Protein AF-A0A922M5Q5-F1 (afdb_monomer)

Nearest PDB structures (foldseek):
  3i3n-assembly1_A  TM=7.443E-01  e=2.741E-02  Homo sapiens
  9ety-assembly1_A  TM=7.784E-01  e=6.709E-02  Homo sapiens
  9etx-assembly1_A  TM=7.759E-01  e=7.559E-02  Homo sapiens
  9etx-assembly1_B  TM=7.166E-01  e=4.690E-02  Homo sapiens
  9ety-assembly1_B  TM=7.156E-01  e=5.954E-02  Homo sapiens

Radius of gyration: 12.31 Å; Cα contacts (8 Å, |Δi|>4): 49; chains: 1; bounding box: 31×20×33 Å

pLDDT: mean 85.25, std 10.76, range [40.44, 93.94]

Sequence (76 aa):
MPHVQVETFRLFIQYVYTGKLLLQDSGVFEMMTLAADLGVEDLRSACEDHVTSTLSVESACTLLAAAMEIQDRPGK

Solvent-accessible surface area (backbone atoms only — not comparable to full-atom values): 4617 Å² total; per-residue (Å²): 123,95,85,61,55,69,66,58,55,51,49,49,53,46,22,76,76,66,78,51,76,91,81,51,86,92,46,39,63,61,49,29,51,52,20,58,77,71,68,39,60,71,60,25,50,52,38,53,53,48,52,63,73,60,60,40,89,84,39,42,66,58,54,50,51,57,53,48,56,60,70,65,55,67,95,119

Organism: Spodoptera exigua (NCBI:txid7107)

Secondary structure (DSSP, 8-state):
-TTS-HHHHHHHHHHHHHS-----TTTHHHHHHHHHHTT-HHHHHHHHHHHHHH--TTTHHHHHHHHHHHHHS---

InterPro domains:
  IPR000210 BTB/POZ domain [PF00651] (2-53)
  IPR011333 SKP1/BTB/POZ domain superfamily [G3DSA:3.30.710.10] (1-73)
  IPR011333 SKP1/BTB/POZ domain superfamily [SSF54695] (1-53)
  IPR051481 BTB/POZ domain-containing protein and Galectin-3-binding [PTHR24410] (2-65)

Mean predicted aligned error: 5.15 Å

Structure (mmCIF, N/CA/C/O backbone):
data_AF-A0A922M5Q5-F1
#
_entry.id   AF-A0A922M5Q5-F1
#
loop_
_atom_site.group_PDB
_atom_site.id
_atom_site.type_symbol
_atom_site.label_atom_id
_atom_site.label_alt_id
_atom_site.label_comp_id
_atom_site.label_asym_id
_atom_site.label_entity_id
_atom_site.label_seq_id
_atom_site.pdbx_PDB_ins_code
_atom_site.Cartn_x
_atom_site.Cartn_y
_atom_site.Cartn_z
_atom_site.occupancy
_atom_site.B_iso_or_equiv
_atom_site.auth_seq_id
_atom_site.auth_comp_id
_atom_site.auth_asym_id
_atom_site.auth_atom_id
_atom_site.pdbx_PDB_model_num
ATOM 1 N N . MET A 1 1 ? -16.216 -8.613 4.300 1.00 59.53 1 MET A N 1
ATOM 2 C CA . MET A 1 1 ? -15.445 -8.315 3.078 1.00 59.53 1 MET A CA 1
ATOM 3 C C . MET A 1 1 ? -15.014 -9.631 2.439 1.00 59.53 1 MET A C 1
ATOM 5 O O . MET A 1 1 ? -14.004 -10.179 2.853 1.00 59.53 1 MET A O 1
ATOM 9 N N . PRO A 1 2 ? -15.810 -10.208 1.524 1.00 57.72 2 PRO A N 1
ATOM 10 C CA . PRO A 1 2 ? -15.502 -11.505 0.904 1.00 57.72 2 PRO A CA 1
ATOM 11 C C . PRO A 1 2 ? -14.372 -11.460 -0.147 1.00 57.72 2 PRO A C 1
ATOM 13 O O . PRO A 1 2 ? -13.941 -12.507 -0.612 1.00 57.72 2 PRO A O 1
ATOM 16 N N . HIS A 1 3 ? -13.889 -10.267 -0.513 1.00 66.50 3 HIS A N 1
ATOM 17 C CA . HIS A 1 3 ? -12.936 -10.023 -1.609 1.00 66.50 3 HIS A CA 1
ATOM 18 C C . HIS A 1 3 ? -11.483 -9.788 -1.163 1.00 66.50 3 HIS A C 1
ATOM 20 O O . HIS A 1 3 ? -10.594 -9.744 -2.014 1.00 66.50 3 HIS A O 1
ATOM 26 N N . VAL A 1 4 ? -11.242 -9.647 0.144 1.00 74.56 4 VAL A N 1
ATOM 27 C CA . VAL A 1 4 ? -9.913 -9.392 0.718 1.00 74.56 4 VAL A CA 1
ATOM 28 C C . VAL A 1 4 ? -9.295 -10.718 1.134 1.00 74.56 4 VAL A C 1
ATOM 30 O O . VAL A 1 4 ? -9.920 -11.489 1.869 1.00 74.56 4 VAL A O 1
ATOM 33 N N . GLN A 1 5 ? -8.068 -10.987 0.695 1.00 82.25 5 GLN A N 1
ATOM 34 C CA . GLN A 1 5 ? -7.339 -12.161 1.165 1.00 82.25 5 GLN A CA 1
ATOM 35 C C . GLN A 1 5 ? -7.152 -12.116 2.688 1.00 82.25 5 GLN A C 1
ATOM 37 O O . GLN A 1 5 ? -6.815 -11.084 3.272 1.00 82.25 5 GLN A O 1
ATOM 42 N N . VAL A 1 6 ? -7.353 -13.264 3.342 1.00 85.94 6 VAL A N 1
ATOM 43 C CA . VAL A 1 6 ? -7.266 -13.384 4.808 1.00 85.94 6 VAL A CA 1
ATOM 44 C C . VAL A 1 6 ? -5.900 -12.919 5.319 1.00 85.94 6 VAL A C 1
ATOM 46 O O . VAL A 1 6 ? -5.824 -12.237 6.340 1.00 85.94 6 VAL A O 1
ATOM 49 N N . GLU A 1 7 ? -4.834 -13.222 4.578 1.00 86.81 7 GLU A N 1
ATOM 50 C CA . GLU A 1 7 ? -3.472 -12.813 4.918 1.00 86.81 7 GLU A CA 1
ATOM 51 C C . GLU A 1 7 ? -3.286 -11.289 4.848 1.00 86.81 7 GLU A C 1
ATOM 53 O O . GLU A 1 7 ? -2.706 -10.704 5.764 1.00 86.81 7 GLU A O 1
ATOM 58 N N . THR A 1 8 ? -3.851 -10.626 3.834 1.00 88.06 8 THR A N 1
ATOM 59 C CA . THR A 1 8 ? -3.829 -9.160 3.691 1.00 88.06 8 THR A CA 1
ATOM 60 C C . THR A 1 8 ? -4.576 -8.488 4.840 1.00 88.06 8 THR A C 1
ATOM 62 O O . THR A 1 8 ? -4.055 -7.566 5.469 1.00 88.06 8 THR A O 1
ATOM 65 N N . PHE A 1 9 ? -5.756 -9.001 5.200 1.00 89.75 9 PHE A N 1
ATOM 66 C CA . PHE A 1 9 ? -6.508 -8.483 6.344 1.00 89.75 9 PHE A CA 1
ATOM 67 C C . PHE A 1 9 ? -5.761 -8.692 7.667 1.00 89.75 9 PHE A C 1
ATOM 69 O O . PHE A 1 9 ? -5.729 -7.814 8.528 1.00 89.75 9 PHE A O 1
ATOM 76 N N . ARG A 1 10 ? -5.103 -9.840 7.835 1.00 90.75 10 ARG A N 1
ATOM 77 C CA . ARG A 1 10 ? -4.294 -10.128 9.022 1.00 90.75 10 ARG A CA 1
ATOM 78 C C . ARG A 1 10 ? -3.103 -9.172 9.150 1.00 90.75 10 ARG A C 1
ATOM 80 O O . ARG A 1 10 ? -2.844 -8.685 10.251 1.00 90.75 10 ARG A O 1
ATOM 87 N N . LEU A 1 11 ? -2.415 -8.876 8.047 1.00 90.94 11 LEU A N 1
ATOM 88 C CA . LEU A 1 11 ? -1.332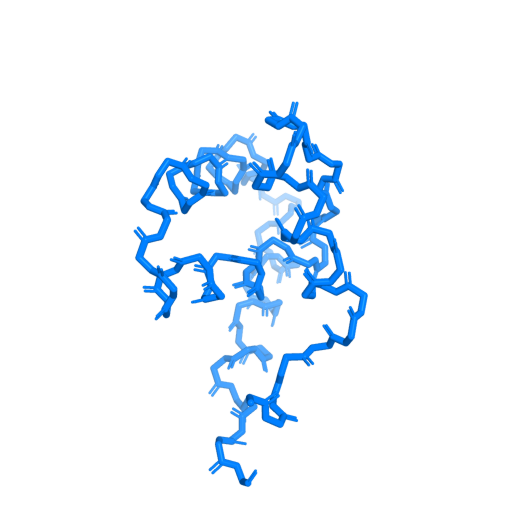 -7.886 7.995 1.00 90.94 11 LEU A CA 1
ATOM 89 C C . LEU A 1 11 ? -1.833 -6.478 8.333 1.00 90.94 11 LEU A C 1
ATOM 91 O O . LEU A 1 11 ? -1.177 -5.762 9.088 1.00 90.94 11 LEU A O 1
ATOM 95 N N . PHE A 1 12 ? -3.015 -6.107 7.842 1.00 91.81 12 PHE A N 1
ATOM 96 C CA . PHE A 1 12 ? -3.655 -4.840 8.184 1.00 91.81 12 PHE A CA 1
ATOM 97 C C . PHE A 1 12 ? -3.916 -4.726 9.690 1.00 91.81 12 PHE A C 1
ATOM 99 O O . PHE A 1 12 ? -3.520 -3.745 10.317 1.00 91.81 12 PHE A O 1
ATOM 106 N N . ILE A 1 13 ? -4.508 -5.753 10.308 1.00 92.69 13 ILE A N 1
ATOM 107 C CA . ILE A 1 13 ? -4.737 -5.768 11.760 1.00 92.69 13 ILE A CA 1
ATOM 108 C C . ILE A 1 13 ? -3.407 -5.670 12.516 1.00 92.69 13 ILE A C 1
ATOM 110 O O . ILE A 1 13 ? -3.290 -4.895 13.464 1.00 92.69 13 ILE A O 1
A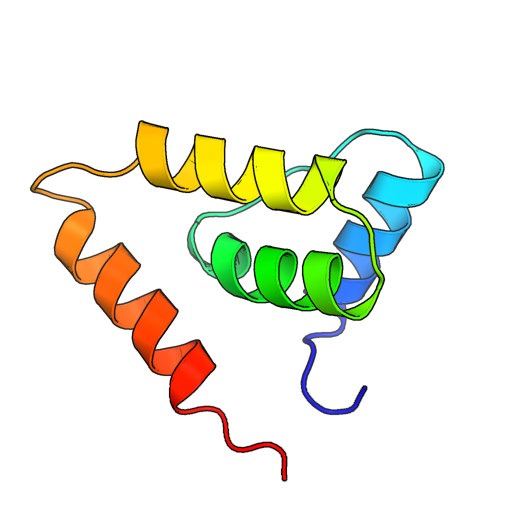TOM 114 N N . GLN A 1 14 ? -2.373 -6.394 12.082 1.00 92.50 14 GLN A N 1
ATOM 115 C CA . GLN A 1 14 ? -1.045 -6.279 12.683 1.00 92.50 14 GLN A CA 1
ATOM 116 C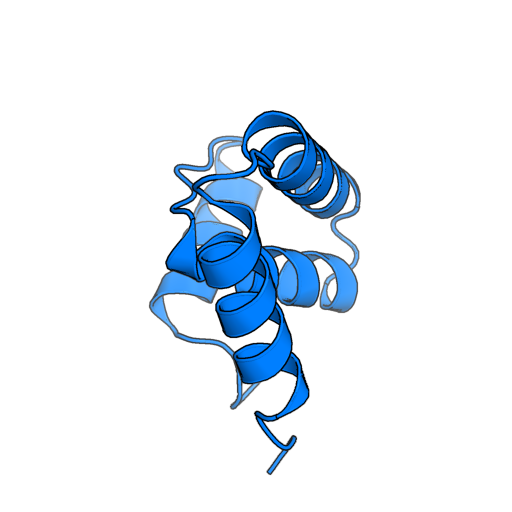 C . GLN A 1 14 ? -0.509 -4.844 12.607 1.00 92.50 14 GLN A C 1
ATOM 118 O O . GLN A 1 14 ? 0.016 -4.347 13.607 1.00 92.50 14 GLN A O 1
ATOM 123 N N . TYR A 1 15 ? -0.669 -4.161 11.474 1.00 92.75 15 TYR A N 1
ATOM 124 C CA . TYR A 1 15 ? -0.288 -2.758 11.341 1.00 92.75 15 TYR A CA 1
ATOM 125 C C . TYR A 1 15 ? -1.067 -1.864 12.311 1.00 92.75 15 TYR A C 1
ATOM 127 O O . TYR A 1 15 ? -0.442 -1.108 13.050 1.00 92.75 15 TYR A O 1
ATOM 135 N N . VAL A 1 16 ? -2.391 -2.008 12.404 1.00 91.62 16 VAL A N 1
ATOM 136 C CA . VAL A 1 16 ? -3.232 -1.204 13.314 1.00 91.62 16 VAL A CA 1
ATOM 137 C C . VAL A 1 16 ? -2.778 -1.321 14.774 1.00 91.62 16 VAL A C 1
ATOM 139 O O . VAL A 1 16 ? -2.756 -0.328 15.496 1.00 91.62 16 VAL A O 1
ATOM 142 N N . TYR A 1 17 ? -2.380 -2.516 15.217 1.00 93.75 17 TYR A N 1
ATOM 143 C CA . TYR A 1 17 ? -1.974 -2.739 16.610 1.00 93.75 17 TYR A CA 1
ATOM 144 C C . TYR A 1 17 ? -0.490 -2.477 16.897 1.00 93.75 17 TYR A C 1
ATOM 146 O O . TYR A 1 17 ? -0.127 -2.293 18.058 1.00 93.75 17 TYR A O 1
ATOM 154 N N . THR A 1 18 ? 0.384 -2.493 15.887 1.00 93.38 18 THR A N 1
ATOM 155 C CA . THR A 1 18 ? 1.845 -2.410 16.099 1.00 93.38 18 THR A CA 1
ATOM 156 C C . THR A 1 18 ? 2.512 -1.209 15.438 1.00 93.38 18 THR A C 1
ATOM 158 O O . THR A 1 18 ? 3.669 -0.919 15.747 1.00 93.38 18 THR A O 1
ATOM 161 N N . GLY A 1 19 ? 1.827 -0.543 14.509 1.00 89.94 19 GLY A N 1
ATOM 162 C CA . GLY A 1 19 ? 2.386 0.480 13.625 1.00 89.94 19 GLY A CA 1
ATOM 163 C C . GLY A 1 19 ? 3.411 -0.055 12.620 1.00 89.94 19 GLY A C 1
ATOM 164 O O . GLY A 1 19 ? 4.097 0.732 11.974 1.00 89.94 19 GLY A O 1
ATOM 165 N N . LYS A 1 20 ? 3.572 -1.381 12.500 1.00 86.44 20 LYS A N 1
ATOM 166 C CA . LYS A 1 20 ? 4.567 -2.019 11.628 1.00 86.44 20 LYS A CA 1
ATOM 167 C C . LYS A 1 20 ? 3.885 -2.860 10.564 1.00 86.44 20 LYS A C 1
ATOM 169 O O . LYS A 1 20 ? 3.018 -3.673 10.873 1.00 86.44 20 LYS A O 1
ATOM 174 N N . LEU A 1 21 ? 4.344 -2.712 9.328 1.00 86.25 21 LEU A N 1
ATOM 175 C CA . LEU A 1 21 ? 3.879 -3.489 8.190 1.00 86.25 21 LEU A CA 1
ATOM 176 C C . LEU A 1 21 ? 5.073 -3.972 7.376 1.00 86.25 21 LEU A C 1
ATOM 178 O O . LEU A 1 21 ? 5.957 -3.186 7.045 1.00 86.25 21 LEU A O 1
ATOM 182 N N . LEU A 1 22 ? 5.077 -5.261 7.046 1.00 83.94 22 LEU A N 1
ATOM 183 C CA . LEU A 1 22 ? 5.970 -5.812 6.038 1.00 83.94 22 LEU A CA 1
ATOM 184 C C . LEU A 1 22 ? 5.138 -6.066 4.786 1.00 83.94 22 LEU A C 1
ATOM 186 O O . LEU A 1 22 ? 4.400 -7.048 4.718 1.00 83.94 22 LEU A O 1
ATOM 190 N N . LEU A 1 23 ? 5.212 -5.136 3.839 1.00 80.19 23 LEU A N 1
ATOM 191 C CA . LEU A 1 23 ? 4.417 -5.180 2.623 1.00 80.19 23 LEU A CA 1
ATOM 192 C C . LEU A 1 23 ? 5.226 -5.808 1.491 1.00 80.19 23 LEU A C 1
ATOM 194 O O . LEU A 1 23 ? 6.390 -5.468 1.292 1.00 80.19 23 LEU A O 1
ATOM 198 N N . GLN A 1 24 ? 4.607 -6.738 0.770 1.00 77.75 24 GLN A N 1
ATOM 199 C CA . GLN A 1 24 ? 5.163 -7.303 -0.457 1.00 77.75 24 GLN A CA 1
ATOM 200 C C . GLN A 1 24 ? 4.541 -6.612 -1.669 1.00 77.75 24 GLN A C 1
ATOM 202 O O . GLN A 1 24 ? 3.362 -6.253 -1.637 1.00 77.75 24 GLN A O 1
ATOM 207 N N . ASP A 1 25 ? 5.305 -6.498 -2.754 1.00 75.25 25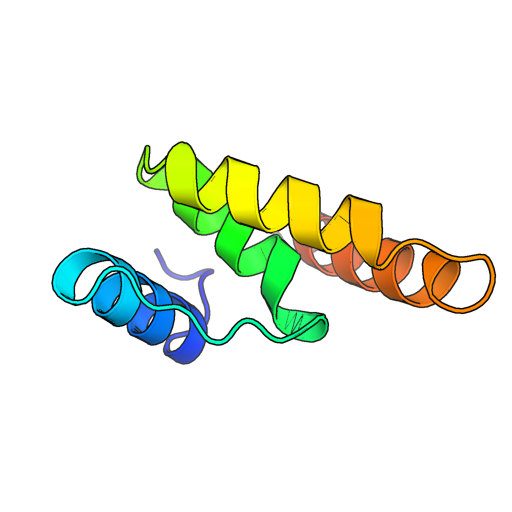 ASP A N 1
ATOM 208 C CA . ASP A 1 25 ? 4.863 -5.824 -3.983 1.00 75.25 25 ASP A CA 1
ATOM 209 C C . ASP A 1 25 ? 3.592 -6.449 -4.576 1.00 75.25 25 ASP A C 1
ATOM 211 O O . ASP A 1 25 ? 2.754 -5.748 -5.132 1.00 75.25 25 ASP A O 1
ATOM 215 N N . SER A 1 26 ? 3.389 -7.757 -4.396 1.00 74.88 26 SER A N 1
ATOM 216 C CA . SER A 1 26 ? 2.186 -8.460 -4.856 1.00 74.88 26 SER A CA 1
ATOM 217 C C . SER A 1 26 ? 0.915 -8.095 -4.080 1.00 74.88 26 SER A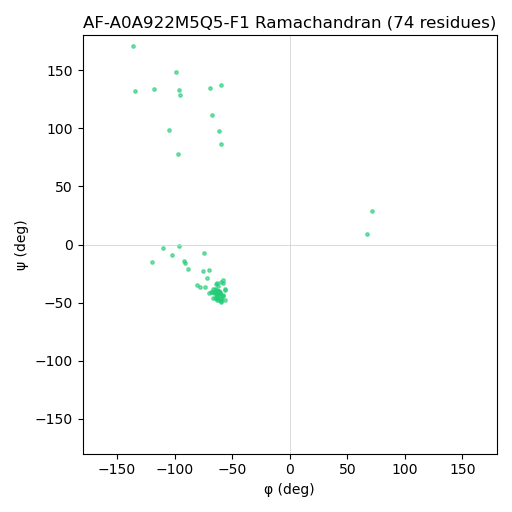 C 1
ATOM 219 O O . SER A 1 26 ? -0.183 -8.300 -4.585 1.00 74.88 26 SER A O 1
ATOM 221 N N . GLY A 1 27 ? 1.045 -7.586 -2.851 1.00 82.19 27 GLY A N 1
ATOM 222 C CA . GLY A 1 27 ? -0.077 -7.267 -1.959 1.00 82.19 27 GLY A CA 1
ATOM 223 C C . GLY A 1 27 ? -0.300 -5.770 -1.734 1.00 82.19 27 GLY A C 1
ATOM 224 O O . GLY A 1 27 ? -1.250 -5.404 -1.044 1.00 82.19 27 GLY A O 1
ATOM 225 N N . VAL A 1 28 ? 0.552 -4.899 -2.292 1.00 89.62 28 VAL A N 1
ATOM 226 C CA . VAL A 1 28 ? 0.522 -3.446 -2.031 1.00 89.62 28 VAL A CA 1
ATOM 227 C C . VAL A 1 28 ? -0.806 -2.808 -2.418 1.00 89.62 28 VAL A C 1
ATOM 229 O O . VAL A 1 28 ? -1.376 -2.043 -1.650 1.00 89.62 28 VAL A O 1
ATOM 232 N N . PHE A 1 29 ? -1.336 -3.168 -3.581 1.00 89.88 29 PHE A N 1
ATOM 233 C CA . PHE A 1 29 ? -2.573 -2.600 -4.096 1.00 89.88 29 PHE A CA 1
ATOM 234 C C . PHE A 1 29 ? -3.804 -3.129 -3.345 1.00 89.88 29 PHE A C 1
ATOM 236 O O . PHE A 1 29 ? -4.726 -2.367 -3.079 1.00 89.88 29 PHE A O 1
ATOM 243 N N . GLU A 1 30 ? -3.810 -4.402 -2.933 1.00 89.62 30 GLU A N 1
ATOM 244 C CA . GLU A 1 30 ? -4.911 -4.952 -2.129 1.00 89.62 30 GLU A CA 1
ATOM 245 C C . GLU A 1 30 ? -4.930 -4.320 -0.730 1.00 89.62 30 GLU A C 1
ATOM 247 O O . GLU A 1 30 ? -5.990 -3.949 -0.227 1.00 89.62 30 GLU A O 1
ATOM 252 N N . MET A 1 31 ? 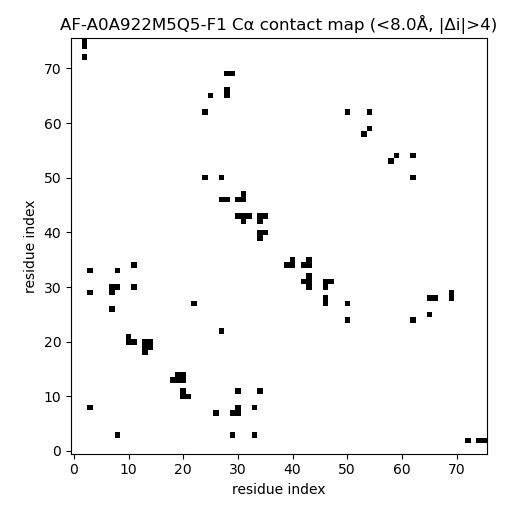-3.750 -4.126 -0.128 1.00 91.12 31 MET A N 1
ATOM 253 C CA . MET A 1 31 ? -3.596 -3.387 1.125 1.00 91.12 31 MET A CA 1
ATOM 254 C C . MET A 1 31 ? -4.037 -1.926 0.979 1.00 91.12 31 MET A C 1
ATOM 256 O O . MET A 1 31 ? -4.699 -1.400 1.869 1.00 91.12 31 MET A O 1
ATOM 260 N N . MET A 1 32 ? -3.712 -1.282 -0.143 1.00 90.88 32 MET A N 1
ATOM 261 C CA . MET A 1 32 ? -4.112 0.095 -0.438 1.00 90.88 32 MET A CA 1
ATOM 262 C C . MET A 1 32 ? -5.636 0.234 -0.543 1.00 90.88 32 MET A C 1
ATOM 264 O O . MET A 1 32 ? -6.202 1.150 0.052 1.00 90.88 32 MET A O 1
ATOM 268 N N . THR A 1 33 ? -6.313 -0.690 -1.233 1.00 89.25 33 THR A N 1
ATOM 269 C CA . THR A 1 33 ? -7.784 -0.724 -1.294 1.00 89.25 33 THR A CA 1
ATOM 270 C C . THR A 1 33 ? -8.392 -0.965 0.084 1.00 89.25 33 THR A C 1
ATOM 272 O O . THR A 1 33 ? -9.286 -0.231 0.492 1.00 89.25 33 THR A O 1
ATOM 275 N N . LEU A 1 34 ? -7.864 -1.927 0.846 1.00 90.88 34 LEU A N 1
ATOM 276 C CA . LEU A 1 34 ? -8.335 -2.210 2.202 1.00 90.88 34 LEU A CA 1
ATOM 277 C C . LEU A 1 34 ? -8.166 -1.005 3.142 1.00 90.88 34 LEU A C 1
ATOM 279 O O . LEU A 1 34 ? -9.052 -0.712 3.944 1.00 90.88 34 LEU A O 1
ATOM 283 N N . ALA A 1 35 ? -7.034 -0.306 3.046 1.00 91.88 35 ALA A N 1
ATOM 284 C CA . ALA A 1 35 ? -6.760 0.895 3.822 1.00 91.88 35 ALA A CA 1
ATOM 285 C C . ALA A 1 35 ? -7.749 2.018 3.485 1.00 91.88 35 ALA A C 1
ATOM 287 O O . ALA A 1 35 ? -8.251 2.663 4.403 1.00 91.88 35 ALA A O 1
ATOM 288 N N . ALA A 1 36 ? -8.079 2.199 2.202 1.00 90.38 36 ALA A N 1
ATOM 289 C CA . ALA A 1 36 ? -9.092 3.155 1.761 1.00 90.38 36 ALA A CA 1
ATOM 290 C C . ALA A 1 36 ? -10.500 2.781 2.268 1.00 90.38 36 ALA A C 1
ATOM 292 O O . ALA A 1 36 ? -11.197 3.627 2.827 1.00 90.38 36 ALA A O 1
ATOM 293 N N . ASP A 1 37 ? -10.897 1.510 2.149 1.00 90.38 37 ASP A N 1
ATOM 294 C CA . ASP A 1 37 ? -12.216 1.020 2.581 1.00 90.38 37 ASP A CA 1
ATOM 295 C C . ASP A 1 37 ? -12.438 1.163 4.094 1.00 90.38 37 ASP A C 1
ATOM 297 O O . ASP A 1 37 ? -13.563 1.373 4.554 1.00 90.38 37 ASP A O 1
ATOM 301 N N . LEU A 1 38 ? -11.367 1.030 4.880 1.00 90.81 38 LEU A N 1
ATOM 302 C CA . LEU A 1 38 ? -11.396 1.128 6.341 1.00 90.81 38 LEU A CA 1
ATOM 303 C C . LEU A 1 38 ? -11.012 2.521 6.868 1.00 90.81 38 LEU A C 1
ATOM 305 O O . LEU A 1 38 ? -11.046 2.732 8.081 1.00 90.81 38 LEU A O 1
ATOM 309 N N . GLY A 1 39 ? -10.676 3.468 5.986 1.00 91.88 39 GLY A N 1
ATOM 310 C CA . GLY A 1 39 ? -10.359 4.856 6.336 1.00 91.88 39 GLY A CA 1
ATOM 311 C C . GLY A 1 39 ? -9.018 5.054 7.052 1.00 91.88 39 GLY A C 1
ATOM 312 O O . GLY A 1 39 ? -8.886 5.972 7.861 1.00 91.88 39 GLY A O 1
ATOM 313 N N . VAL A 1 40 ? -8.027 4.195 6.795 1.00 93.94 40 VAL A N 1
ATOM 314 C CA . VAL A 1 40 ? -6.666 4.303 7.351 1.00 93.94 40 VAL A CA 1
ATOM 315 C C . VAL A 1 40 ? -5.748 4.986 6.335 1.00 93.94 40 VAL A C 1
ATOM 317 O O . VAL A 1 40 ? -4.953 4.343 5.648 1.00 93.94 40 VAL A O 1
ATOM 320 N N . GLU A 1 41 ? -5.859 6.311 6.240 1.00 92.06 41 GLU A N 1
ATOM 321 C CA . GLU A 1 41 ? -5.160 7.102 5.215 1.00 92.06 41 GLU A CA 1
ATOM 322 C C . GLU A 1 41 ? -3.629 7.057 5.338 1.00 92.06 41 GLU A C 1
ATOM 324 O O . GLU A 1 41 ? -2.947 7.031 4.318 1.00 92.06 41 GLU A O 1
ATOM 329 N N . ASP A 1 42 ? -3.074 6.973 6.553 1.00 91.62 42 ASP A N 1
ATOM 330 C CA . ASP A 1 42 ? -1.617 6.877 6.750 1.00 91.62 42 ASP A CA 1
ATOM 331 C C . ASP A 1 42 ? -1.039 5.624 6.076 1.00 91.62 42 ASP A C 1
ATOM 333 O O . ASP A 1 42 ? 0.013 5.660 5.435 1.00 91.62 42 ASP A O 1
ATOM 337 N N . LEU A 1 43 ? -1.761 4.505 6.181 1.00 91.44 43 LEU A N 1
ATOM 338 C CA . LEU A 1 43 ? -1.381 3.248 5.549 1.00 91.44 43 LEU A CA 1
ATOM 339 C C . LEU A 1 43 ? -1.522 3.327 4.029 1.00 91.44 43 LEU A C 1
ATOM 341 O O . LEU A 1 43 ? -0.655 2.842 3.301 1.00 91.44 43 LEU A O 1
ATOM 345 N N . ARG A 1 44 ? -2.601 3.950 3.551 1.00 91.88 44 ARG A N 1
ATOM 346 C CA . ARG A 1 44 ? -2.813 4.179 2.123 1.00 91.88 44 ARG A CA 1
ATOM 347 C C . ARG A 1 44 ? -1.675 5.018 1.530 1.00 91.88 44 ARG A C 1
ATOM 349 O O . ARG A 1 44 ? -1.077 4.590 0.546 1.00 91.88 44 ARG A O 1
ATOM 356 N N . SER A 1 45 ? -1.324 6.137 2.165 1.00 92.38 45 SER A N 1
ATOM 357 C CA . SER A 1 45 ? -0.205 6.999 1.761 1.00 92.38 45 SER A CA 1
ATOM 358 C C . SER A 1 45 ? 1.117 6.233 1.743 1.00 92.38 45 SER A C 1
ATOM 360 O O . SER A 1 45 ? 1.856 6.309 0.768 1.00 92.38 45 SER A O 1
ATOM 362 N N . ALA A 1 46 ? 1.392 5.419 2.767 1.00 90.81 46 ALA A N 1
ATOM 363 C CA . ALA A 1 46 ? 2.603 4.602 2.808 1.00 90.81 46 ALA A CA 1
ATOM 364 C C . ALA A 1 46 ? 2.668 3.580 1.656 1.00 90.81 46 ALA A C 1
ATOM 366 O O . ALA A 1 46 ? 3.744 3.318 1.115 1.00 90.81 46 ALA A O 1
ATOM 367 N N . CYS A 1 47 ? 1.526 3.013 1.252 1.00 91.88 47 CYS A N 1
ATOM 368 C CA . CYS A 1 47 ? 1.456 2.141 0.080 1.00 91.88 47 CYS A CA 1
ATOM 369 C C . CYS A 1 47 ? 1.721 2.922 -1.220 1.00 91.88 47 CYS A C 1
ATOM 371 O O . CYS A 1 47 ? 2.434 2.423 -2.088 1.00 91.88 47 CYS A O 1
ATOM 373 N N . GLU A 1 48 ? 1.183 4.138 -1.361 1.00 91.06 48 GLU A N 1
ATOM 374 C CA . GLU A 1 48 ? 1.417 5.004 -2.528 1.00 91.06 48 GLU A CA 1
ATOM 375 C C . GLU A 1 48 ? 2.894 5.419 -2.641 1.00 91.06 48 GLU A C 1
ATOM 377 O O . GLU A 1 48 ? 3.480 5.344 -3.728 1.00 91.06 48 GLU A O 1
ATOM 382 N N . ASP A 1 49 ? 3.525 5.761 -1.518 1.00 91.88 49 ASP A N 1
ATOM 383 C CA . ASP A 1 49 ? 4.953 6.084 -1.442 1.00 91.88 49 ASP A CA 1
ATOM 384 C C . ASP A 1 49 ? 5.826 4.881 -1.826 1.00 91.88 49 ASP A C 1
ATOM 386 O O . ASP A 1 49 ? 6.800 5.025 -2.574 1.00 91.88 49 ASP A O 1
ATOM 390 N N . HIS A 1 50 ? 5.463 3.678 -1.363 1.00 90.31 50 HIS A N 1
ATOM 391 C CA . HIS A 1 50 ? 6.156 2.434 -1.714 1.00 90.31 50 HIS A CA 1
ATOM 392 C C . HIS A 1 50 ? 6.061 2.136 -3.212 1.00 90.31 50 HIS A C 1
ATOM 394 O O . HIS A 1 50 ? 7.084 1.874 -3.849 1.00 90.31 50 HIS A O 1
ATOM 400 N N . VAL A 1 51 ? 4.861 2.226 -3.798 1.00 90.25 51 VAL A N 1
ATOM 401 C CA . VAL A 1 51 ? 4.664 2.036 -5.246 1.00 90.25 51 VAL A CA 1
ATOM 402 C C . VAL A 1 51 ? 5.483 3.055 -6.030 1.00 90.25 51 VAL A C 1
ATOM 404 O O . VAL A 1 51 ? 6.203 2.676 -6.949 1.00 90.25 51 VAL A O 1
ATOM 407 N N . THR A 1 52 ? 5.428 4.330 -5.643 1.00 90.62 52 THR A N 1
ATOM 408 C CA . THR A 1 52 ? 6.156 5.408 -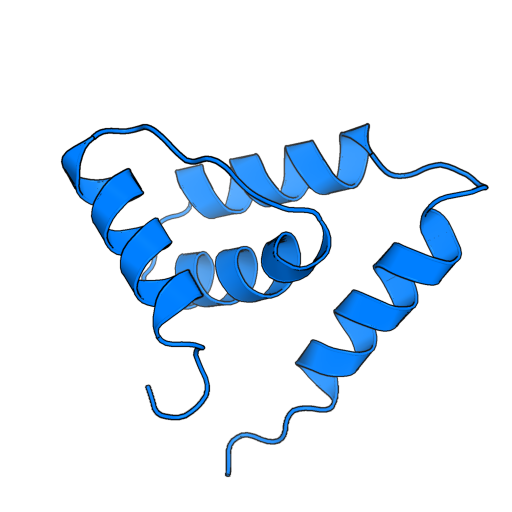6.326 1.00 90.62 52 THR A CA 1
ATOM 409 C C . THR A 1 52 ? 7.668 5.205 -6.254 1.00 90.62 52 THR A C 1
ATOM 411 O O . THR A 1 52 ? 8.365 5.407 -7.246 1.00 90.62 52 THR A O 1
ATOM 414 N N . SER A 1 53 ? 8.178 4.754 -5.108 1.00 90.56 53 SER A N 1
ATOM 415 C CA . SER A 1 53 ? 9.608 4.487 -4.904 1.00 90.56 53 SER A CA 1
ATOM 416 C C . SER A 1 53 ? 10.095 3.243 -5.650 1.00 90.56 53 SER A C 1
ATOM 418 O O . SER A 1 53 ? 11.263 3.169 -6.029 1.00 90.56 53 SER A O 1
ATOM 420 N N . THR A 1 54 ? 9.211 2.268 -5.863 1.00 87.62 54 THR A N 1
ATOM 421 C CA . THR A 1 54 ? 9.536 0.992 -6.520 1.00 87.62 54 THR A CA 1
ATOM 422 C C . THR A 1 54 ? 9.289 1.043 -8.031 1.00 87.62 5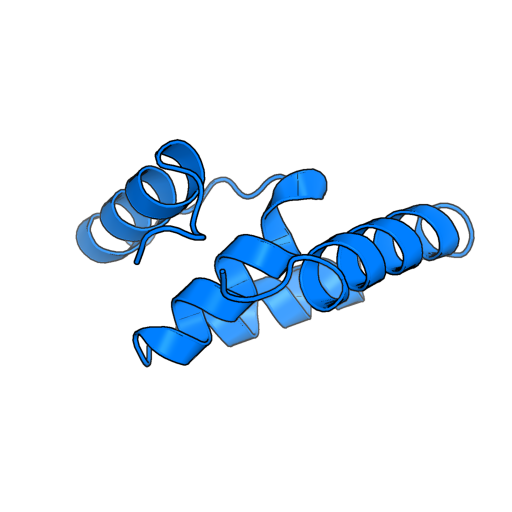4 THR A C 1
ATOM 424 O O . THR A 1 54 ? 9.767 0.175 -8.764 1.00 87.62 54 THR A O 1
ATOM 427 N N . LEU A 1 55 ? 8.569 2.055 -8.527 1.00 89.25 55 LEU A N 1
ATOM 428 C CA . LEU A 1 55 ? 8.248 2.221 -9.941 1.00 89.25 55 LEU A CA 1
ATOM 429 C C . LEU A 1 55 ? 9.507 2.538 -10.762 1.00 89.25 55 LEU A C 1
ATOM 431 O O . LEU A 1 55 ? 10.084 3.621 -10.695 1.00 89.25 55 LEU A O 1
ATOM 435 N N . SER A 1 56 ? 9.899 1.581 -11.595 1.00 92.00 56 SER A N 1
ATOM 436 C CA . SER A 1 56 ? 11.011 1.662 -12.534 1.00 92.00 56 SER A CA 1
ATOM 437 C C . SER A 1 56 ? 10.587 1.072 -13.878 1.00 92.00 56 SER A C 1
ATOM 439 O O . SER A 1 56 ? 9.530 0.456 -13.996 1.00 92.00 56 SER A O 1
ATOM 441 N N . VAL A 1 57 ? 11.416 1.227 -14.913 1.00 93.12 57 VAL A N 1
ATOM 442 C CA . VAL A 1 57 ? 11.141 0.625 -16.231 1.00 93.12 57 VAL A CA 1
ATOM 443 C C . VAL A 1 57 ? 10.998 -0.901 -16.132 1.00 93.12 57 VAL A C 1
ATOM 445 O O . VAL A 1 57 ? 10.193 -1.489 -16.849 1.00 93.12 57 VAL A O 1
ATOM 448 N N . GLU A 1 58 ? 11.738 -1.536 -15.221 1.00 90.44 58 GLU A N 1
ATOM 449 C CA . GLU A 1 58 ? 11.715 -2.988 -15.014 1.00 90.44 58 GLU A CA 1
ATOM 450 C C . GLU A 1 58 ? 10.482 -3.450 -14.225 1.00 90.44 58 GLU A C 1
ATOM 452 O O . GLU A 1 58 ? 9.925 -4.506 -14.522 1.00 90.44 58 GLU A O 1
ATOM 457 N N . SER A 1 59 ? 10.022 -2.665 -13.245 1.00 86.81 59 SER A N 1
ATOM 458 C CA . SER A 1 59 ? 8.869 -3.018 -12.403 1.00 86.81 59 SER A CA 1
ATOM 459 C C . SER A 1 59 ? 7.526 -2.520 -12.951 1.00 86.81 59 SER A C 1
ATOM 461 O O . SER A 1 59 ? 6.482 -3.018 -12.530 1.00 86.81 59 SER A O 1
ATOM 463 N N . ALA A 1 60 ? 7.523 -1.584 -13.909 1.00 89.38 60 ALA A N 1
ATOM 464 C CA . ALA A 1 60 ? 6.317 -0.927 -14.418 1.00 89.38 60 ALA A CA 1
ATOM 465 C C . ALA A 1 60 ? 5.260 -1.909 -14.944 1.00 89.38 60 ALA A C 1
ATOM 467 O O . ALA A 1 60 ? 4.092 -1.800 -14.578 1.00 89.38 60 ALA A O 1
ATOM 468 N N . CYS A 1 61 ? 5.653 -2.886 -15.768 1.00 91.06 61 CYS A N 1
ATOM 469 C CA . CYS A 1 61 ? 4.713 -3.878 -16.301 1.00 91.06 61 CYS A CA 1
ATOM 470 C C . CYS A 1 61 ? 4.130 -4.765 -15.194 1.00 91.06 61 CYS A C 1
ATOM 472 O O . CYS A 1 61 ? 2.943 -5.076 -15.224 1.00 91.06 61 CYS A O 1
ATOM 474 N N . THR A 1 62 ? 4.947 -5.139 -14.207 1.00 88.94 62 THR A N 1
ATOM 475 C CA . THR A 1 62 ? 4.524 -5.965 -13.069 1.00 88.94 62 THR A CA 1
ATOM 476 C C . THR A 1 62 ? 3.530 -5.217 -12.184 1.00 88.94 62 THR A C 1
ATOM 478 O O . THR A 1 62 ? 2.482 -5.759 -11.844 1.00 88.94 62 THR A O 1
ATOM 481 N N . LEU A 1 63 ? 3.822 -3.955 -11.856 1.00 88.38 63 LEU A N 1
ATOM 482 C CA . LEU A 1 63 ? 2.933 -3.104 -11.062 1.00 88.38 63 LEU A CA 1
ATOM 483 C C . LEU A 1 63 ? 1.622 -2.812 -11.802 1.00 88.38 63 LEU A C 1
ATOM 485 O O . LEU A 1 63 ? 0.556 -2.867 -11.193 1.00 88.38 63 LEU A O 1
ATOM 489 N N . LEU A 1 64 ? 1.681 -2.560 -13.115 1.00 88.88 64 LEU A N 1
ATOM 490 C CA . LEU A 1 64 ? 0.486 -2.365 -13.936 1.00 88.88 64 LEU A CA 1
ATOM 491 C C . LEU A 1 64 ? -0.385 -3.627 -13.967 1.00 88.88 64 LEU A C 1
ATOM 493 O O . LEU A 1 64 ? -1.592 -3.530 -13.763 1.00 88.88 64 LEU A O 1
ATOM 497 N N . ALA A 1 65 ? 0.216 -4.801 -14.179 1.00 88.12 65 ALA A N 1
ATOM 498 C CA . ALA A 1 65 ? -0.508 -6.069 -14.173 1.00 88.12 65 ALA A CA 1
ATOM 499 C C . ALA A 1 65 ? -1.193 -6.321 -12.819 1.00 88.12 65 ALA A C 1
ATOM 501 O O . ALA A 1 65 ? -2.387 -6.610 -12.786 1.00 88.12 65 ALA A O 1
ATOM 502 N N . ALA A 1 66 ? -0.478 -6.120 -11.708 1.00 85.50 66 ALA A N 1
ATOM 503 C CA . ALA A 1 66 ? -1.032 -6.275 -10.364 1.00 85.50 66 ALA A CA 1
ATOM 504 C C . ALA A 1 66 ? -2.192 -5.297 -10.085 1.00 85.50 66 ALA A C 1
ATOM 506 O O . ALA A 1 66 ? -3.205 -5.680 -9.500 1.00 85.50 66 ALA A O 1
ATOM 507 N N . ALA A 1 67 ? -2.085 -4.045 -10.542 1.00 86.75 67 ALA A N 1
ATOM 508 C CA . ALA A 1 67 ? -3.167 -3.069 -10.422 1.00 86.75 67 ALA A CA 1
ATOM 509 C C . ALA A 1 67 ? -4.406 -3.473 -11.245 1.00 86.75 67 ALA A C 1
ATOM 511 O O . ALA A 1 67 ? -5.538 -3.342 -10.773 1.00 86.75 67 ALA A O 1
ATOM 512 N N . MET A 1 68 ? -4.201 -3.997 -12.457 1.00 87.31 68 MET A N 1
ATOM 513 C CA . MET A 1 68 ? -5.284 -4.483 -13.318 1.00 87.31 68 MET A CA 1
ATOM 514 C C . MET A 1 68 ? -6.000 -5.698 -12.718 1.00 87.31 68 MET A C 1
ATOM 516 O O . MET A 1 68 ? -7.224 -5.752 -12.773 1.00 87.31 68 MET A O 1
ATOM 520 N N . GLU A 1 69 ? -5.280 -6.636 -12.097 1.00 84.38 69 GLU A N 1
ATOM 521 C CA . GLU A 1 69 ? -5.882 -7.805 -11.432 1.00 84.38 69 GLU A CA 1
ATOM 522 C C . GLU A 1 69 ? -6.845 -7.419 -10.299 1.00 84.38 69 GLU A C 1
ATOM 524 O O . GLU A 1 69 ? -7.831 -8.113 -10.044 1.00 84.38 69 GLU A O 1
ATOM 529 N N . ILE A 1 70 ? -6.582 -6.306 -9.616 1.00 80.38 70 ILE A N 1
ATOM 530 C CA . ILE A 1 70 ? -7.437 -5.821 -8.526 1.00 80.38 70 ILE A CA 1
ATOM 531 C C . ILE A 1 70 ? -8.655 -5.078 -9.060 1.00 80.38 70 ILE A C 1
ATOM 533 O O . ILE A 1 70 ? -9.733 -5.213 -8.487 1.00 80.38 70 ILE A O 1
ATOM 537 N N . GLN A 1 71 ? -8.516 -4.355 -10.175 1.00 74.38 71 GLN A N 1
ATOM 538 C CA . GLN A 1 71 ? -9.665 -3.773 -10.873 1.00 74.38 71 GLN A CA 1
ATOM 539 C C . GLN A 1 71 ? -10.574 -4.842 -11.489 1.00 74.38 71 GLN A C 1
ATOM 541 O O . GLN A 1 71 ? -11.793 -4.680 -11.476 1.00 74.38 71 GLN A O 1
ATOM 546 N N . ASP A 1 72 ? -9.994 -5.918 -12.030 1.00 70.75 72 ASP A N 1
ATOM 547 C CA . ASP A 1 72 ? -10.747 -6.991 -12.684 1.00 70.75 72 ASP A CA 1
ATOM 548 C C . ASP A 1 72 ? -11.464 -7.900 -11.684 1.00 70.75 72 ASP A C 1
ATOM 550 O O . ASP A 1 72 ? -12.464 -8.507 -12.052 1.00 70.75 72 ASP A O 1
ATOM 554 N N . ARG A 1 73 ? -11.011 -7.967 -10.419 1.00 65.12 73 ARG A N 1
ATOM 555 C CA . ARG A 1 73 ? -11.660 -8.750 -9.357 1.00 65.12 73 ARG A CA 1
ATOM 556 C C . ARG A 1 73 ? -13.078 -8.203 -9.139 1.00 65.12 73 ARG A C 1
ATOM 558 O O . ARG A 1 73 ? -13.253 -7.214 -8.425 1.00 65.12 73 ARG A O 1
ATOM 565 N N . PRO A 1 74 ? -14.122 -8.822 -9.725 1.00 49.12 74 PRO A N 1
ATOM 566 C CA . PRO A 1 74 ? -15.459 -8.280 -9.628 1.00 49.12 74 PRO A CA 1
ATOM 567 C C . PRO A 1 74 ? -15.885 -8.461 -8.178 1.00 49.12 74 PRO A C 1
ATOM 569 O O . PRO A 1 74 ? -15.703 -9.544 -7.616 1.00 49.12 74 PRO A O 1
ATOM 572 N N . GLY A 1 75 ? -16.472 -7.428 -7.578 1.00 55.69 75 GLY A N 1
ATOM 573 C CA . GLY A 1 75 ? -17.253 -7.587 -6.357 1.00 55.69 75 GLY A CA 1
ATOM 574 C C . GLY A 1 75 ? -18.408 -8.553 -6.628 1.00 55.69 75 GLY A C 1
ATOM 575 O O . GLY A 1 75 ? -19.486 -8.126 -7.033 1.00 55.69 75 GLY A O 1
ATOM 576 N N . LYS A 1 76 ? -18.153 -9.852 -6.483 1.00 40.44 76 LYS A N 1
ATOM 577 C CA . LYS A 1 76 ? -19.137 -10.930 -6.525 1.00 40.44 76 LYS A CA 1
ATOM 578 C C . LYS A 1 76 ? -19.458 -11.384 -5.111 1.00 40.44 76 LYS A C 1
ATOM 580 O O . LYS A 1 76 ? -18.509 -11.535 -4.309 1.00 40.44 76 LYS A O 1
#

Foldseek 3Di:
DVQQDPVLVVQVVVCVVPVDHDDDLLCLVSNLVVCVVVVVVVSNVVSVVVCVVPDDPVCPVVSVVSNVVSVPS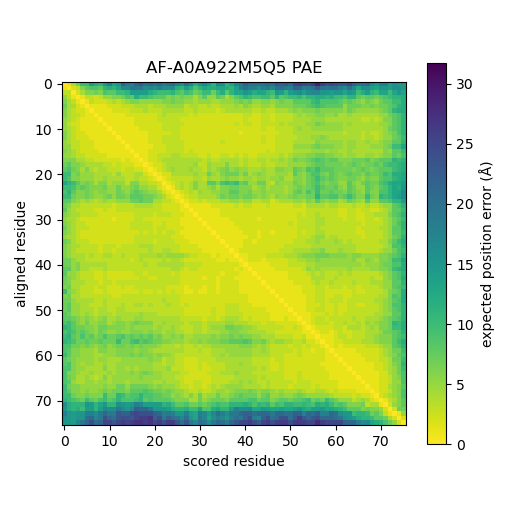DPD